Protein AF-A0A970BSS2-F1 (afdb_monomer_lite)

Secondary structure (DSSP, 8-state):
--GGGT-HHHHHHHTTT--HHHHHHHHHHHHHTGGGGHHHHHHHHHH--TTTHHHHHHHHHHHHTTS--HHHHHHHHHH--SHHHHHHHHHHHHS---------PPPP-----------------------------------------------

pLDDT: mean 77.0, std 24.41, range [36.16, 98.44]

Structure (mmCIF, N/CA/C/O backbone):
data_AF-A0A970BSS2-F1
#
_entry.id   AF-A0A970BSS2-F1
#
loop_
_atom_site.group_PDB
_atom_site.id
_atom_site.type_symbol
_atom_site.label_atom_id
_atom_site.label_alt_id
_atom_site.label_comp_id
_atom_site.label_asym_id
_atom_site.label_entity_id
_atom_site.label_seq_id
_atom_site.pdbx_PDB_ins_code
_atom_site.Cartn_x
_atom_site.Cartn_y
_atom_site.Cartn_z
_atom_site.occupancy
_atom_site.B_iso_or_equiv
_atom_site.auth_seq_id
_atom_site.auth_comp_id
_atom_site.auth_asym_id
_atom_site.auth_atom_id
_atom_site.pdbx_PDB_model_num
ATOM 1 N N . LEU A 1 1 ? -5.841 -12.601 -15.925 1.00 54.12 1 LEU A N 1
ATOM 2 C CA . LEU A 1 1 ? -7.181 -12.181 -16.414 1.00 54.12 1 LEU A CA 1
ATOM 3 C C . LEU A 1 1 ? -7.500 -10.710 -16.131 1.00 54.12 1 LEU A C 1
ATOM 5 O O . LEU A 1 1 ? -7.652 -10.000 -17.108 1.00 54.12 1 LEU A O 1
ATOM 9 N N . LEU A 1 2 ? -7.577 -10.208 -14.883 1.00 52.81 2 LEU A N 1
ATOM 10 C CA . LEU A 1 2 ? -7.764 -8.752 -14.648 1.00 52.81 2 LEU A CA 1
ATOM 11 C C . LEU A 1 2 ? -6.461 -7.932 -14.757 1.00 52.81 2 LEU A C 1
ATOM 13 O O . LEU A 1 2 ? -6.485 -6.829 -15.294 1.00 52.81 2 LEU A O 1
ATOM 17 N N . ALA A 1 3 ? -5.321 -8.482 -14.321 1.00 50.38 3 ALA A N 1
ATOM 18 C CA . ALA A 1 3 ? -4.005 -7.845 -14.481 1.00 50.38 3 ALA A CA 1
ATOM 19 C C . ALA A 1 3 ? -3.630 -7.644 -15.966 1.00 50.38 3 ALA A C 1
ATOM 21 O O . ALA A 1 3 ? -3.302 -6.535 -16.376 1.00 50.38 3 ALA A O 1
ATOM 22 N N . ASP A 1 4 ? -3.849 -8.668 -16.804 1.00 53.88 4 ASP A N 1
ATOM 23 C CA . ASP A 1 4 ? -3.567 -8.638 -18.255 1.00 53.88 4 ASP A CA 1
ATOM 24 C C . ASP A 1 4 ? -4.350 -7.570 -19.043 1.00 53.88 4 ASP A C 1
ATOM 26 O O . ASP A 1 4 ? -4.035 -7.300 -20.199 1.00 53.88 4 ASP A O 1
ATOM 30 N N . LEU A 1 5 ? -5.377 -6.960 -18.439 1.00 62.00 5 LEU A N 1
ATOM 31 C CA . LEU A 1 5 ? -6.204 -5.915 -19.050 1.00 62.00 5 LEU A CA 1
ATOM 32 C C . LEU A 1 5 ? -5.806 -4.496 -18.611 1.00 62.00 5 LEU A C 1
ATOM 34 O O . LEU A 1 5 ? -6.458 -3.529 -18.999 1.00 62.00 5 LEU A O 1
ATOM 38 N N . GLY A 1 6 ? -4.757 -4.345 -17.795 1.00 65.88 6 GLY A N 1
ATOM 39 C CA . GLY A 1 6 ? -4.335 -3.042 -17.280 1.00 65.88 6 GLY A CA 1
ATOM 40 C C . GLY A 1 6 ? -5.275 -2.454 -16.221 1.00 65.88 6 GLY A C 1
ATOM 41 O O . GLY A 1 6 ? -5.174 -1.262 -15.930 1.00 65.88 6 GLY A O 1
ATOM 42 N N . ALA A 1 7 ? -6.137 -3.275 -15.607 1.00 85.75 7 ALA A N 1
ATOM 43 C CA . ALA A 1 7 ? -7.131 -2.876 -14.601 1.00 85.75 7 ALA A CA 1
ATOM 44 C C . ALA A 1 7 ? -6.522 -2.615 -13.203 1.00 85.75 7 ALA A C 1
ATOM 46 O O . ALA A 1 7 ? -7.073 -2.976 -12.163 1.00 85.75 7 ALA A O 1
ATOM 47 N N . ARG A 1 8 ? -5.317 -2.035 -13.165 1.00 91.88 8 ARG A N 1
ATOM 48 C CA . ARG A 1 8 ? -4.531 -1.809 -11.942 1.00 91.88 8 ARG A CA 1
ATOM 49 C C . ARG A 1 8 ? -5.269 -0.925 -10.946 1.00 91.88 8 ARG A C 1
ATOM 51 O O . ARG A 1 8 ? -5.225 -1.184 -9.747 1.00 91.88 8 ARG A O 1
ATOM 58 N N . ARG A 1 9 ? -5.945 0.113 -11.444 1.00 93.94 9 ARG A N 1
ATOM 59 C CA . ARG A 1 9 ? -6.716 1.030 -10.602 1.00 93.94 9 ARG A CA 1
ATOM 60 C C . ARG A 1 9 ? -7.872 0.293 -9.941 1.00 93.94 9 ARG A C 1
ATOM 62 O O . ARG A 1 9 ? -8.042 0.401 -8.738 1.00 93.94 9 ARG A O 1
ATOM 69 N N . GLU A 1 10 ? -8.609 -0.487 -10.713 1.00 94.69 10 GLU A N 1
ATOM 70 C CA . GLU A 1 10 ? -9.768 -1.249 -10.265 1.00 94.69 10 GLU A CA 1
ATOM 71 C C . GLU A 1 10 ? -9.358 -2.311 -9.238 1.00 94.69 10 GLU A C 1
ATOM 73 O O . GLU A 1 10 ? -10.033 -2.485 -8.227 1.00 94.69 10 GLU A O 1
ATOM 78 N N . LEU A 1 11 ? -8.213 -2.972 -9.447 1.00 94.94 11 LEU A N 1
ATOM 79 C CA . LEU A 1 11 ? -7.637 -3.908 -8.478 1.00 94.94 11 LEU A CA 1
ATOM 80 C C . LEU A 1 11 ? -7.240 -3.208 -7.171 1.00 94.94 11 LEU A C 1
ATOM 82 O O . LEU A 1 11 ? -7.553 -3.706 -6.092 1.00 94.94 11 LEU A O 1
ATOM 86 N N . ALA A 1 12 ? -6.586 -2.047 -7.242 1.00 96.69 12 ALA A N 1
ATOM 87 C CA . ALA A 1 12 ? -6.221 -1.286 -6.049 1.00 96.69 12 ALA A CA 1
ATOM 88 C C . ALA A 1 12 ? -7.459 -0.756 -5.304 1.00 96.69 12 ALA A C 1
ATOM 90 O O . ALA A 1 12 ? -7.519 -0.819 -4.079 1.00 96.69 12 ALA A O 1
ATOM 91 N N . GLU A 1 13 ? -8.481 -0.296 -6.026 1.00 96.44 13 GLU A N 1
ATOM 92 C CA . GLU A 1 13 ? -9.748 0.152 -5.441 1.00 96.44 13 GLU A CA 1
ATOM 93 C C . GLU A 1 13 ? -10.546 -1.005 -4.832 1.00 96.44 13 GLU A C 1
ATOM 95 O O . GLU A 1 13 ? -11.202 -0.818 -3.807 1.00 96.44 13 GLU A O 1
ATOM 100 N N . ALA A 1 14 ? -10.441 -2.218 -5.384 1.00 97.00 14 ALA A N 1
ATOM 101 C CA . ALA A 1 14 ? -11.038 -3.410 -4.789 1.00 97.00 14 ALA A CA 1
ATOM 102 C C . ALA A 1 14 ? -10.500 -3.693 -3.379 1.00 97.00 14 ALA A C 1
ATOM 104 O O . ALA A 1 14 ? -11.252 -4.158 -2.524 1.00 97.00 14 ALA A O 1
ATOM 105 N N . LEU A 1 15 ? -9.252 -3.324 -3.064 1.00 96.62 15 LEU A N 1
ATOM 106 C CA . LEU A 1 15 ? -8.712 -3.445 -1.702 1.00 96.62 15 LEU A CA 1
ATOM 107 C C . LEU A 1 15 ? -9.484 -2.612 -0.671 1.00 96.62 15 LEU A C 1
ATOM 109 O O . LEU A 1 15 ? -9.380 -2.876 0.526 1.00 96.62 15 LEU A O 1
ATOM 113 N N . LEU A 1 16 ? -10.303 -1.651 -1.092 1.00 97.25 16 LEU A N 1
ATOM 114 C CA . LEU A 1 16 ? -11.103 -0.825 -0.190 1.00 97.25 16 LEU A CA 1
ATOM 115 C C . LEU A 1 16 ? -12.418 -1.494 0.236 1.00 97.25 16 LEU A C 1
ATOM 117 O O . LEU A 1 16 ? -13.033 -1.033 1.190 1.00 97.25 16 LEU A O 1
ATOM 121 N N . TRP A 1 17 ? -12.841 -2.582 -0.415 1.00 95.62 17 TRP A N 1
ATOM 122 C CA . TRP A 1 17 ? -14.137 -3.218 -0.123 1.00 95.62 17 TRP A CA 1
ATOM 123 C C . TRP A 1 17 ? -14.184 -4.746 -0.294 1.00 95.62 17 TRP A C 1
ATOM 125 O O . TRP A 1 17 ? -15.115 -5.374 0.201 1.00 95.62 17 TRP A O 1
ATOM 135 N N . ALA A 1 18 ? -13.207 -5.368 -0.958 1.00 94.44 18 ALA A N 1
ATOM 136 C CA . ALA A 1 18 ? -13.169 -6.814 -1.168 1.00 94.44 18 ALA A CA 1
ATOM 137 C C . ALA A 1 18 ? -13.083 -7.597 0.154 1.00 94.44 18 ALA A C 1
ATOM 139 O O . ALA A 1 18 ? -12.445 -7.165 1.120 1.00 94.44 18 ALA A O 1
ATOM 140 N N . THR A 1 19 ? -13.714 -8.765 0.182 1.00 91.69 19 THR A N 1
ATOM 141 C CA . THR A 1 19 ? -13.655 -9.698 1.311 1.00 91.69 19 THR A CA 1
ATOM 142 C C . THR A 1 19 ? -12.321 -10.438 1.347 1.00 91.69 19 THR A C 1
ATOM 144 O O . THR A 1 19 ? -11.664 -10.586 0.313 1.00 91.69 19 THR A O 1
ATOM 147 N N . ASP A 1 20 ? -11.951 -10.930 2.533 1.00 88.75 20 ASP A N 1
ATOM 148 C CA . ASP A 1 20 ? -10.665 -11.591 2.787 1.00 88.75 20 ASP A CA 1
ATOM 149 C C . ASP A 1 20 ? -10.286 -12.644 1.733 1.00 88.75 20 ASP A C 1
ATOM 151 O O . ASP A 1 20 ? -9.217 -12.480 1.153 1.00 88.75 20 ASP A O 1
ATOM 155 N N . PRO A 1 21 ? -11.173 -13.579 1.314 1.00 90.25 21 PRO A N 1
ATOM 156 C CA . PRO A 1 21 ? -10.823 -14.632 0.350 1.00 90.25 21 PRO A CA 1
ATOM 157 C C . PRO A 1 21 ? -10.342 -14.145 -1.025 1.00 90.25 21 PRO A C 1
ATOM 159 O O . PRO A 1 21 ? -9.852 -14.935 -1.832 1.00 90.25 21 PRO A O 1
ATOM 162 N N . HIS A 1 22 ? -10.552 -12.869 -1.352 1.00 92.00 22 HIS A N 1
ATOM 163 C CA . HIS A 1 22 ? -10.133 -12.276 -2.620 1.00 92.00 22 HIS A CA 1
ATOM 164 C C . HIS A 1 22 ? -8.879 -11.410 -2.489 1.00 92.00 22 HIS A C 1
ATOM 166 O O . HIS A 1 22 ? -8.260 -11.092 -3.508 1.00 92.00 22 HIS A O 1
ATOM 172 N N . LEU A 1 23 ? -8.488 -11.031 -1.270 1.00 95.12 23 LEU A N 1
ATOM 173 C CA . LEU A 1 23 ? -7.401 -10.082 -1.050 1.00 95.12 23 LEU A CA 1
ATOM 174 C C . LEU A 1 23 ? -6.064 -10.636 -1.533 1.00 95.12 23 LEU A C 1
ATOM 176 O O . LEU A 1 23 ? -5.352 -9.926 -2.241 1.00 95.12 23 LEU A O 1
ATOM 180 N N . GLU A 1 24 ? -5.743 -11.896 -1.226 1.00 94.38 24 GLU A N 1
ATOM 181 C CA . GLU A 1 24 ? -4.479 -12.502 -1.657 1.00 94.38 24 GLU A CA 1
ATOM 182 C C . GLU A 1 24 ? -4.326 -12.472 -3.187 1.00 94.38 24 GLU A C 1
ATOM 184 O O . GLU A 1 24 ? -3.299 -12.032 -3.705 1.00 94.38 24 GLU A O 1
ATOM 189 N N . GLY A 1 25 ? -5.377 -12.847 -3.924 1.00 94.06 25 GLY A N 1
ATOM 190 C CA . GLY A 1 25 ? -5.367 -12.841 -5.388 1.00 94.06 25 GLY A CA 1
ATOM 191 C C . GLY A 1 25 ? -5.253 -11.437 -5.991 1.00 94.06 25 GLY A C 1
ATOM 192 O O . GLY A 1 25 ? -4.519 -11.238 -6.962 1.00 94.06 25 GLY A O 1
ATOM 193 N N . ILE A 1 26 ? -5.939 -10.450 -5.405 1.00 95.62 26 ILE A N 1
ATOM 194 C CA . ILE A 1 26 ? -5.864 -9.046 -5.841 1.00 95.62 26 ILE A CA 1
ATOM 195 C C . ILE A 1 26 ? -4.454 -8.492 -5.612 1.00 95.62 26 ILE A C 1
ATOM 197 O O . ILE A 1 26 ? -3.875 -7.877 -6.510 1.00 95.62 26 ILE A O 1
ATOM 201 N N . VAL A 1 27 ? -3.876 -8.730 -4.432 1.00 96.62 27 VAL A N 1
ATOM 202 C CA . VAL A 1 27 ? -2.529 -8.250 -4.108 1.00 96.62 27 VAL A CA 1
ATOM 203 C C . VAL A 1 27 ? -1.483 -8.951 -4.967 1.00 96.62 27 VAL A C 1
ATOM 205 O O . VAL A 1 27 ? -0.607 -8.279 -5.502 1.00 96.62 27 VAL A O 1
ATOM 208 N N . ALA A 1 28 ? -1.594 -10.263 -5.185 1.00 95.06 28 ALA A N 1
ATOM 209 C CA . ALA A 1 28 ? -0.693 -10.993 -6.074 1.00 95.06 28 ALA A CA 1
ATOM 210 C C . ALA A 1 28 ? -0.709 -10.425 -7.504 1.00 95.06 28 ALA A C 1
ATOM 212 O O . ALA A 1 28 ? 0.350 -10.253 -8.111 1.00 95.06 28 ALA A O 1
ATOM 213 N N . ALA A 1 29 ? -1.891 -10.070 -8.019 1.00 94.62 29 ALA A N 1
ATOM 214 C CA . ALA A 1 29 ? -2.032 -9.416 -9.315 1.00 94.62 29 ALA A CA 1
ATOM 215 C C . ALA A 1 29 ? -1.329 -8.047 -9.353 1.00 94.62 29 ALA A C 1
ATOM 217 O O . ALA A 1 29 ? -0.570 -7.783 -10.281 1.00 94.62 29 ALA A O 1
ATOM 218 N N . LEU A 1 30 ? -1.519 -7.202 -8.334 1.00 95.38 30 LEU A N 1
ATOM 219 C CA . LEU A 1 30 ? -0.853 -5.894 -8.234 1.00 95.38 30 LEU A CA 1
ATOM 220 C C . LEU A 1 30 ? 0.670 -6.017 -8.092 1.00 95.38 30 LEU A C 1
ATOM 222 O O . LEU A 1 30 ? 1.412 -5.246 -8.693 1.00 95.38 30 LEU A O 1
ATOM 226 N N . VAL A 1 31 ? 1.145 -6.996 -7.325 1.00 95.81 31 VAL A N 1
ATOM 227 C CA . VAL A 1 31 ? 2.577 -7.257 -7.137 1.00 95.81 31 VAL A CA 1
ATOM 228 C C . VAL A 1 31 ? 3.233 -7.718 -8.440 1.00 95.81 31 VAL A C 1
ATOM 230 O O . VAL A 1 31 ? 4.358 -7.313 -8.725 1.00 95.81 31 VAL A O 1
ATOM 233 N N . ASN A 1 32 ? 2.537 -8.513 -9.257 1.00 94.44 32 ASN A N 1
ATOM 234 C CA . ASN A 1 32 ? 3.044 -8.965 -10.554 1.00 94.44 32 ASN A CA 1
ATOM 235 C C . ASN A 1 32 ? 3.245 -7.814 -11.561 1.00 94.44 32 ASN A C 1
ATOM 237 O O . ASN A 1 32 ? 4.126 -7.888 -12.411 1.00 94.44 32 ASN A O 1
ATOM 241 N N . GLU A 1 33 ? 2.475 -6.730 -11.439 1.00 92.06 33 GLU A N 1
ATOM 242 C CA . GLU A 1 33 ? 2.651 -5.506 -12.239 1.00 92.06 33 GLU A CA 1
ATOM 243 C C . GLU A 1 33 ? 3.889 -4.689 -11.818 1.00 92.06 33 GLU A C 1
ATOM 245 O O . GLU A 1 33 ? 4.363 -3.819 -12.557 1.00 92.06 33 GLU A O 1
ATOM 250 N N . GLY A 1 34 ? 4.420 -4.947 -10.618 1.00 92.75 34 GLY A N 1
ATOM 251 C CA . GLY A 1 34 ? 5.615 -4.305 -10.086 1.00 92.75 34 GLY A CA 1
ATOM 252 C C . GLY A 1 34 ? 5.459 -2.793 -9.930 1.00 92.75 34 GLY A C 1
ATOM 253 O O . GLY A 1 34 ? 4.455 -2.283 -9.429 1.00 92.75 34 GLY A O 1
ATOM 254 N N . VAL A 1 35 ? 6.475 -2.043 -10.363 1.00 94.38 35 VAL A N 1
ATOM 255 C CA . VAL A 1 35 ? 6.593 -0.600 -10.084 1.00 94.38 35 VAL A CA 1
ATOM 256 C C . VAL A 1 35 ? 5.404 0.204 -10.613 1.00 94.38 35 VAL A C 1
ATOM 258 O O . VAL A 1 35 ? 5.045 1.233 -10.051 1.00 94.38 35 VAL A O 1
ATOM 261 N N . VAL A 1 36 ? 4.742 -0.276 -11.667 1.00 92.38 36 VAL A N 1
ATOM 262 C CA . VAL A 1 36 ? 3.624 0.430 -12.302 1.00 92.38 36 VAL A CA 1
ATOM 263 C C . VAL A 1 36 ? 2.337 0.368 -11.460 1.00 92.38 36 VAL A C 1
ATOM 265 O O . VAL A 1 36 ? 1.401 1.131 -11.713 1.00 92.38 36 VAL A O 1
ATOM 268 N N . ALA A 1 37 ? 2.272 -0.514 -10.456 1.00 94.88 37 ALA A N 1
ATOM 269 C CA . ALA A 1 37 ? 1.181 -0.568 -9.483 1.00 94.88 37 ALA A CA 1
ATOM 270 C C . ALA A 1 37 ? 1.367 0.403 -8.303 1.00 94.88 37 ALA A C 1
ATOM 272 O O . ALA A 1 37 ? 0.410 0.647 -7.568 1.00 94.88 37 ALA A O 1
ATOM 273 N N . SER A 1 38 ? 2.554 0.998 -8.120 1.00 96.25 38 SER A N 1
ATOM 274 C CA . SER A 1 38 ? 2.838 1.823 -6.938 1.00 96.25 38 SER A CA 1
ATOM 275 C C . SER A 1 38 ? 1.912 3.037 -6.838 1.00 96.25 38 SER A C 1
ATOM 277 O O . SER A 1 38 ? 1.374 3.308 -5.771 1.00 96.25 38 SER A O 1
ATOM 279 N N . ALA A 1 39 ? 1.673 3.736 -7.952 1.00 95.69 39 ALA A N 1
ATOM 280 C CA . ALA A 1 39 ? 0.841 4.937 -7.969 1.00 95.69 39 ALA A CA 1
ATOM 281 C C . ALA A 1 39 ? -0.611 4.638 -7.565 1.00 95.69 39 ALA A C 1
ATOM 283 O O . ALA A 1 39 ? -1.172 5.333 -6.726 1.00 95.69 39 ALA A O 1
ATOM 284 N N . VAL A 1 40 ? -1.202 3.564 -8.100 1.00 96.62 40 VAL A N 1
ATOM 285 C CA . VAL A 1 40 ? -2.593 3.201 -7.778 1.00 96.62 40 VAL A CA 1
ATOM 286 C C . VAL A 1 40 ? -2.743 2.662 -6.354 1.00 96.62 40 VAL A C 1
ATOM 288 O O . VAL A 1 40 ? -3.781 2.877 -5.734 1.00 96.62 40 VAL A O 1
ATOM 291 N N . LEU A 1 41 ? -1.716 2.002 -5.807 1.00 97.44 41 LEU A N 1
ATOM 292 C CA . LEU A 1 41 ? -1.704 1.569 -4.408 1.00 97.44 41 LEU A CA 1
ATOM 293 C C . LEU A 1 41 ? -1.561 2.748 -3.443 1.00 97.44 41 LEU A C 1
ATOM 295 O O . LEU A 1 41 ? -2.225 2.761 -2.411 1.00 97.44 41 LEU A O 1
ATOM 299 N N . ILE A 1 42 ? -0.746 3.749 -3.787 1.00 97.94 42 ILE A N 1
ATOM 300 C CA . ILE A 1 42 ? -0.655 4.998 -3.020 1.00 97.94 42 ILE A CA 1
ATOM 301 C C . ILE A 1 42 ? -2.001 5.736 -3.070 1.00 97.94 42 ILE A C 1
ATOM 303 O O . ILE A 1 42 ? -2.502 6.149 -2.030 1.00 97.94 42 ILE A O 1
ATOM 307 N N . ASP A 1 43 ? -2.654 5.824 -4.230 1.00 98.06 43 ASP A N 1
ATOM 308 C CA . ASP A 1 43 ? -3.996 6.416 -4.322 1.00 98.06 43 ASP A CA 1
ATOM 309 C C . ASP A 1 43 ? -5.023 5.662 -3.457 1.00 98.06 43 ASP A C 1
ATOM 311 O O . ASP A 1 43 ? -5.854 6.282 -2.789 1.00 98.06 43 ASP A O 1
ATOM 315 N N . ALA A 1 44 ? -4.978 4.325 -3.445 1.00 98.19 44 ALA A N 1
ATOM 316 C CA . ALA A 1 44 ? -5.841 3.511 -2.590 1.00 98.19 44 ALA A CA 1
ATOM 317 C C . ALA A 1 44 ? -5.551 3.745 -1.099 1.00 98.19 44 ALA A C 1
ATOM 319 O O . ALA A 1 44 ? -6.485 3.852 -0.306 1.00 98.19 44 ALA A O 1
ATOM 320 N N . LEU A 1 45 ? -4.279 3.896 -0.719 1.00 98.25 45 LEU A N 1
ATOM 321 C CA . LEU A 1 45 ? -3.857 4.186 0.653 1.00 98.25 45 LEU A CA 1
ATOM 322 C C . LEU A 1 45 ? -4.476 5.491 1.164 1.00 98.25 45 LEU A C 1
ATOM 324 O O . LEU A 1 45 ? -5.000 5.535 2.275 1.00 98.25 45 LEU A O 1
ATOM 328 N N . LEU A 1 46 ? -4.471 6.535 0.335 1.00 97.50 46 LEU A N 1
ATOM 329 C CA . LEU A 1 46 ? -5.036 7.840 0.687 1.00 97.50 46 LEU A CA 1
ATOM 330 C C . LEU A 1 46 ? -6.570 7.822 0.792 1.00 97.50 46 LEU A C 1
ATOM 332 O O . LEU A 1 46 ? -7.154 8.618 1.526 1.00 97.50 46 LEU A O 1
ATOM 336 N N . LYS A 1 47 ? -7.234 6.897 0.092 1.00 97.62 47 LYS A N 1
ATOM 337 C CA . LYS A 1 47 ? -8.693 6.702 0.141 1.00 97.62 47 LYS A CA 1
ATOM 338 C C . LYS A 1 47 ? -9.141 5.724 1.234 1.00 97.62 47 LYS A C 1
ATOM 340 O O . LYS A 1 47 ? -10.343 5.595 1.463 1.00 97.62 47 LYS A O 1
ATOM 345 N N . ALA A 1 48 ? -8.218 5.009 1.876 1.00 97.31 48 ALA A N 1
ATOM 346 C CA . ALA A 1 48 ? -8.559 3.938 2.800 1.00 97.31 48 ALA A CA 1
ATOM 347 C C . ALA A 1 48 ? -9.257 4.459 4.065 1.00 97.31 48 ALA A C 1
ATOM 349 O O . ALA A 1 48 ? -8.797 5.400 4.720 1.00 97.31 48 ALA A O 1
ATOM 350 N N . SER A 1 49 ? -10.358 3.800 4.436 1.00 96.62 49 SER A N 1
ATOM 351 C CA . SER A 1 49 ? -10.949 3.964 5.765 1.00 96.62 49 SER A CA 1
ATOM 352 C C . SER A 1 49 ? -10.015 3.372 6.834 1.00 96.62 49 SER A C 1
ATOM 354 O O . SER A 1 49 ? -9.168 2.534 6.500 1.00 96.62 49 SER A O 1
ATOM 356 N N . PRO A 1 50 ? -10.152 3.757 8.116 1.00 95.31 50 PRO A N 1
ATOM 357 C CA . PRO A 1 50 ? -9.318 3.221 9.195 1.00 95.31 50 PRO A CA 1
ATOM 358 C C . PRO A 1 50 ? -9.300 1.685 9.259 1.00 95.31 50 PRO A C 1
ATOM 360 O O . PRO A 1 50 ? -8.264 1.088 9.534 1.00 95.31 50 PRO A O 1
ATOM 363 N N . GLU A 1 51 ? -10.419 1.037 8.934 1.00 95.06 51 GLU A N 1
ATOM 364 C CA . GLU A 1 51 ? -10.572 -0.422 8.942 1.00 95.06 51 GLU A CA 1
ATOM 365 C C . GLU A 1 51 ? -9.839 -1.090 7.770 1.00 95.06 51 GLU A C 1
ATOM 367 O O . GLU A 1 51 ? -9.366 -2.221 7.884 1.00 95.06 51 GLU A O 1
ATOM 372 N N . ARG A 1 52 ? -9.738 -0.399 6.627 1.00 96.31 52 ARG A N 1
ATOM 373 C CA . ARG A 1 52 ? -9.109 -0.919 5.400 1.00 96.31 52 ARG A CA 1
ATOM 374 C C . ARG A 1 52 ? -7.646 -0.522 5.266 1.00 96.31 52 ARG A C 1
ATOM 376 O O . ARG A 1 52 ? -6.909 -1.172 4.527 1.00 96.31 52 ARG A O 1
ATOM 383 N N . LEU A 1 53 ? -7.201 0.490 6.006 1.00 96.88 53 LEU A N 1
ATOM 384 C CA . LEU A 1 53 ? -5.821 0.961 6.001 1.00 96.88 53 LEU A CA 1
ATOM 385 C C . LEU A 1 53 ? -4.796 -0.175 6.226 1.00 96.88 53 LEU A C 1
ATOM 387 O O . LEU A 1 53 ? -3.871 -0.280 5.419 1.00 96.88 53 LEU A O 1
ATOM 391 N N . PRO A 1 54 ? -4.973 -1.109 7.188 1.00 96.12 54 PRO A N 1
ATOM 392 C CA . PRO A 1 54 ? -4.039 -2.225 7.370 1.00 96.12 54 PRO A CA 1
ATOM 393 C C . PRO A 1 54 ? -3.959 -3.181 6.170 1.00 96.12 54 PRO A C 1
ATOM 395 O O . PRO A 1 54 ? -2.912 -3.776 5.916 1.00 96.12 54 PRO A O 1
ATOM 398 N N . VAL A 1 55 ? -5.055 -3.357 5.424 1.00 97.06 55 VAL A N 1
ATOM 399 C CA . VAL A 1 55 ? -5.078 -4.188 4.207 1.00 97.06 55 VAL A CA 1
ATOM 400 C C . VAL A 1 55 ? -4.220 -3.547 3.121 1.00 97.06 55 VAL A C 1
ATOM 402 O O . VAL A 1 55 ? -3.357 -4.212 2.546 1.00 97.06 55 VAL A O 1
ATOM 405 N N . VAL A 1 56 ? -4.402 -2.245 2.883 1.00 97.94 56 VAL A N 1
ATOM 406 C CA . VAL A 1 56 ? -3.639 -1.519 1.859 1.00 97.94 56 VAL A CA 1
ATOM 407 C C . VAL A 1 56 ? -2.162 -1.406 2.243 1.00 97.94 56 VAL A C 1
ATOM 409 O O . VAL A 1 56 ? -1.300 -1.639 1.400 1.00 97.94 56 VAL A O 1
ATOM 412 N N . LEU A 1 57 ? -1.847 -1.148 3.516 1.00 98.19 57 LEU A N 1
ATOM 413 C CA . LEU A 1 57 ? -0.467 -1.128 4.012 1.00 98.19 57 LEU A CA 1
ATOM 414 C C . LEU A 1 57 ? 0.239 -2.475 3.801 1.00 98.19 57 LEU A C 1
ATOM 416 O O . LEU A 1 57 ? 1.358 -2.504 3.292 1.00 98.19 57 LEU A O 1
ATOM 420 N N . ARG A 1 58 ? -0.422 -3.603 4.088 1.00 97.81 58 ARG A N 1
ATOM 421 C CA . ARG A 1 58 ? 0.131 -4.936 3.785 1.00 97.81 58 ARG A CA 1
ATOM 422 C C . ARG A 1 58 ? 0.351 -5.158 2.291 1.00 97.81 58 ARG A C 1
ATOM 424 O O . ARG A 1 58 ? 1.355 -5.757 1.914 1.00 97.81 58 ARG A O 1
ATOM 431 N N . ALA A 1 59 ? -0.545 -4.665 1.437 1.00 97.88 59 ALA A N 1
ATOM 432 C CA . ALA A 1 59 ? -0.352 -4.725 -0.012 1.00 97.88 59 ALA A CA 1
ATOM 433 C C . ALA A 1 59 ? 0.871 -3.903 -0.463 1.00 97.88 59 ALA A C 1
ATOM 435 O O . ALA A 1 59 ? 1.644 -4.360 -1.305 1.00 97.88 59 ALA A O 1
ATOM 436 N N . VAL A 1 60 ? 1.100 -2.731 0.142 1.00 98.38 60 VAL A N 1
ATOM 437 C CA . VAL A 1 60 ? 2.315 -1.931 -0.084 1.00 98.38 60 VAL A CA 1
ATOM 438 C C . VAL A 1 60 ? 3.565 -2.688 0.374 1.00 98.38 60 VAL A C 1
ATOM 440 O O . VAL A 1 60 ? 4.530 -2.759 -0.384 1.00 98.38 60 VAL A O 1
ATOM 443 N N . GLY A 1 61 ? 3.545 -3.311 1.557 1.00 98.19 61 GLY A N 1
ATOM 444 C CA . GLY A 1 61 ? 4.640 -4.164 2.042 1.00 98.19 61 GLY A CA 1
ATOM 445 C C . GLY A 1 61 ? 4.965 -5.320 1.090 1.00 98.19 61 GLY A C 1
ATOM 446 O O . GLY A 1 61 ? 6.132 -5.557 0.770 1.00 98.19 61 GLY A O 1
ATOM 447 N N . ALA A 1 62 ? 3.934 -5.970 0.545 1.00 98.12 62 ALA A N 1
ATOM 448 C CA . ALA A 1 62 ? 4.081 -7.029 -0.452 1.00 98.12 62 ALA A CA 1
ATOM 449 C C . ALA A 1 62 ? 4.704 -6.533 -1.760 1.00 98.12 62 ALA A C 1
ATOM 451 O O . ALA A 1 62 ? 5.549 -7.223 -2.338 1.00 98.12 62 ALA A O 1
ATOM 452 N N . LEU A 1 63 ? 4.347 -5.325 -2.205 1.00 97.88 63 LEU A N 1
ATOM 453 C CA . LEU A 1 63 ? 4.979 -4.711 -3.368 1.00 97.88 63 LEU A CA 1
ATOM 454 C C . LEU A 1 63 ? 6.447 -4.351 -3.083 1.00 97.88 63 LEU A C 1
ATOM 456 O O . LEU A 1 63 ? 7.311 -4.690 -3.893 1.00 97.88 63 LEU A O 1
ATOM 460 N N . LYS A 1 64 ? 6.756 -3.774 -1.911 1.00 97.88 64 LYS A N 1
ATOM 461 C CA . LYS A 1 64 ? 8.137 -3.476 -1.471 1.00 97.88 64 LYS A CA 1
ATOM 462 C C . LYS A 1 64 ? 9.019 -4.727 -1.441 1.00 97.88 64 LYS A C 1
ATOM 464 O O . LYS A 1 64 ? 10.191 -4.661 -1.796 1.00 97.88 64 LYS A O 1
ATOM 469 N N . ALA A 1 65 ? 8.462 -5.881 -1.068 1.00 97.25 65 ALA A N 1
ATOM 470 C CA . ALA A 1 65 ? 9.193 -7.150 -1.026 1.00 97.25 65 ALA A CA 1
ATOM 471 C C . ALA A 1 65 ? 9.647 -7.659 -2.405 1.00 97.25 65 ALA A C 1
ATOM 473 O O . ALA A 1 65 ? 10.547 -8.497 -2.489 1.00 97.25 65 ALA A O 1
ATOM 474 N N . ARG A 1 66 ? 9.020 -7.194 -3.492 1.00 96.38 66 ARG A N 1
ATO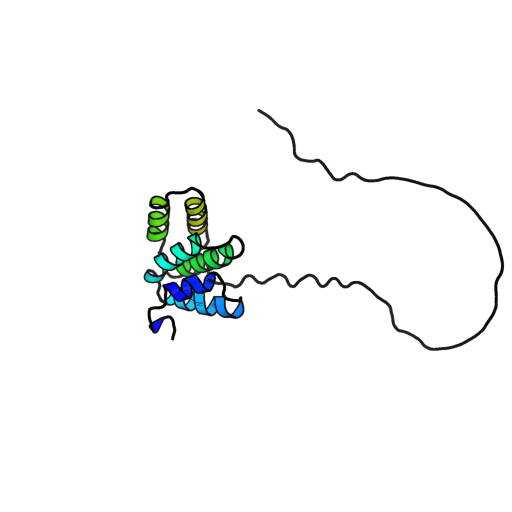M 475 C CA . ARG A 1 66 ? 9.318 -7.630 -4.866 1.00 96.38 66 ARG A CA 1
ATOM 476 C C . ARG A 1 66 ? 9.884 -6.525 -5.743 1.00 96.38 66 ARG A C 1
ATOM 478 O O . ARG A 1 66 ? 10.477 -6.821 -6.777 1.00 96.38 66 ARG A O 1
ATOM 485 N N . THR A 1 67 ? 9.668 -5.265 -5.390 1.00 94.81 67 THR A N 1
ATOM 486 C CA . THR A 1 67 ? 10.006 -4.118 -6.228 1.00 94.81 67 THR A CA 1
ATOM 487 C C . THR A 1 67 ? 10.458 -2.948 -5.368 1.00 94.81 67 THR A C 1
ATOM 489 O O . THR A 1 67 ? 9.803 -2.596 -4.390 1.00 94.81 67 THR A O 1
ATOM 492 N N . ASP A 1 68 ? 11.545 -2.297 -5.780 1.00 96.06 68 ASP A N 1
ATOM 493 C CA . ASP A 1 68 ? 11.964 -1.039 -5.172 1.00 96.06 68 ASP A CA 1
ATOM 494 C C . ASP A 1 68 ? 11.017 0.095 -5.592 1.00 96.06 68 ASP A C 1
ATOM 496 O O . ASP A 1 68 ? 11.058 0.591 -6.721 1.00 96.06 68 ASP A O 1
ATOM 500 N N . ILE A 1 69 ? 10.130 0.464 -4.669 1.00 97.19 69 ILE A N 1
ATOM 501 C CA . ILE A 1 69 ? 9.182 1.573 -4.808 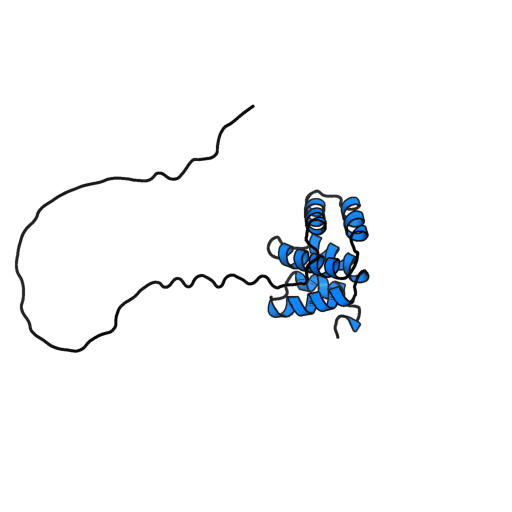1.00 97.19 69 ILE A CA 1
ATOM 502 C C . ILE A 1 69 ? 9.481 2.721 -3.833 1.00 97.19 69 ILE A C 1
ATOM 504 O O . ILE A 1 69 ? 8.649 3.613 -3.659 1.00 97.19 69 ILE A O 1
ATOM 508 N N . ALA A 1 70 ? 10.645 2.709 -3.166 1.00 96.56 70 ALA A N 1
ATOM 509 C CA . ALA A 1 70 ? 10.966 3.669 -2.109 1.00 96.56 70 ALA A CA 1
ATOM 510 C C . ALA A 1 70 ? 10.932 5.115 -2.622 1.00 96.56 70 ALA A C 1
ATOM 512 O O . ALA A 1 70 ? 10.396 6.005 -1.960 1.00 96.56 70 ALA A O 1
ATOM 513 N N . ARG A 1 71 ? 11.431 5.336 -3.846 1.00 97.44 71 ARG A N 1
ATOM 514 C CA . ARG A 1 71 ? 11.410 6.653 -4.489 1.00 97.44 71 ARG A CA 1
ATOM 515 C C . ARG A 1 71 ? 9.984 7.164 -4.705 1.00 97.44 71 ARG A C 1
ATOM 517 O O . ARG A 1 71 ? 9.716 8.326 -4.441 1.00 97.44 71 ARG A O 1
ATOM 524 N N . GLN A 1 72 ? 9.070 6.311 -5.158 1.00 97.75 72 GLN A N 1
ATOM 525 C CA . GLN A 1 72 ? 7.682 6.676 -5.445 1.00 97.75 72 GLN A CA 1
ATOM 526 C C . GLN A 1 72 ? 6.923 7.036 -4.163 1.00 97.75 72 GLN A C 1
ATOM 528 O O . GLN A 1 72 ? 6.096 7.946 -4.179 1.00 97.75 72 GLN A O 1
ATOM 533 N N . ILE A 1 73 ? 7.222 6.356 -3.052 1.00 97.69 73 ILE A N 1
ATOM 534 C CA . ILE A 1 73 ? 6.640 6.682 -1.745 1.00 97.69 73 ILE A CA 1
ATOM 535 C C . ILE A 1 73 ? 7.195 8.024 -1.229 1.00 97.69 73 ILE A C 1
ATOM 537 O O . ILE A 1 73 ? 6.416 8.869 -0.794 1.00 97.69 73 ILE A O 1
ATOM 541 N N . ASP A 1 74 ? 8.505 8.276 -1.344 1.00 98.19 74 ASP A N 1
ATOM 542 C CA . ASP A 1 74 ? 9.115 9.567 -0.966 1.00 98.19 74 ASP A CA 1
ATOM 543 C C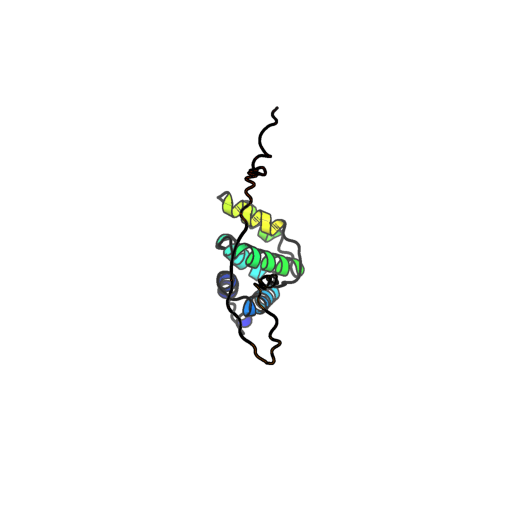 . ASP A 1 74 ? 8.596 10.734 -1.830 1.00 98.19 74 ASP A C 1
ATOM 545 O O . ASP A 1 74 ? 8.277 11.810 -1.319 1.00 98.19 74 ASP A O 1
ATOM 549 N N . GLU A 1 75 ? 8.434 10.523 -3.138 1.00 98.25 75 GLU A N 1
ATOM 550 C CA . GLU A 1 75 ? 7.822 11.497 -4.047 1.00 98.25 75 GLU A CA 1
ATOM 551 C C . GLU A 1 75 ? 6.380 11.824 -3.631 1.00 98.25 75 GLU A C 1
ATOM 553 O O . GLU A 1 75 ? 6.012 13.002 -3.564 1.00 98.25 75 GLU A O 1
ATOM 558 N N . ALA A 1 76 ? 5.582 10.809 -3.284 1.00 97.62 76 ALA A N 1
ATOM 559 C CA . ALA A 1 76 ? 4.230 11.004 -2.771 1.00 97.62 76 ALA A CA 1
ATOM 560 C C . ALA A 1 76 ? 4.229 11.775 -1.440 1.00 97.62 76 ALA A C 1
ATOM 562 O O . ALA A 1 76 ? 3.444 12.710 -1.277 1.00 97.62 76 ALA A O 1
ATOM 563 N N . TYR A 1 77 ? 5.148 11.455 -0.522 1.00 98.19 77 TYR A N 1
ATOM 564 C CA . TYR A 1 77 ? 5.285 12.150 0.761 1.00 98.19 77 TYR A CA 1
ATOM 565 C C . TYR A 1 77 ? 5.575 13.645 0.570 1.00 98.19 77 TYR A C 1
ATOM 567 O O . TYR A 1 77 ? 4.940 14.506 1.185 1.00 98.19 77 TYR A O 1
ATOM 575 N N . ARG A 1 78 ? 6.494 13.980 -0.346 1.00 97.81 78 ARG A N 1
ATOM 576 C CA . ARG A 1 78 ? 6.822 15.375 -0.687 1.00 97.81 78 ARG A CA 1
ATOM 577 C C . ARG A 1 78 ? 5.667 16.100 -1.377 1.00 97.81 78 ARG A C 1
ATOM 579 O O . ARG A 1 78 ? 5.529 17.314 -1.212 1.00 97.81 78 ARG A O 1
ATOM 586 N N . ALA A 1 79 ? 4.849 15.381 -2.144 1.00 97.25 79 ALA A N 1
ATOM 587 C CA . ALA A 1 79 ? 3.684 15.931 -2.832 1.00 97.25 79 ALA A CA 1
ATOM 588 C C . ALA A 1 79 ? 2.474 16.150 -1.903 1.00 97.25 79 ALA A C 1
ATOM 590 O O . ALA A 1 79 ? 1.638 17.013 -2.194 1.00 97.25 79 ALA A O 1
ATOM 591 N N . ALA A 1 80 ? 2.386 15.416 -0.790 1.00 96.81 80 ALA A N 1
ATOM 592 C CA . ALA A 1 80 ? 1.264 15.464 0.140 1.00 96.81 80 ALA A CA 1
ATOM 593 C C . ALA A 1 80 ? 1.073 16.857 0.769 1.00 96.81 80 ALA A C 1
ATOM 595 O O . ALA A 1 80 ? 2.008 17.491 1.283 1.00 96.81 80 ALA A O 1
ATOM 596 N N . ARG A 1 81 ? -0.176 17.340 0.711 1.00 94.00 81 ARG A N 1
ATOM 597 C CA . ARG A 1 81 ? -0.555 18.719 1.069 1.00 94.00 81 ARG A CA 1
ATOM 598 C C . ARG A 1 81 ? -1.161 18.853 2.457 1.00 94.00 81 ARG A C 1
ATOM 600 O O . ARG A 1 81 ? -1.014 19.910 3.063 1.00 94.00 81 ARG A O 1
ATOM 607 N N . ASN A 1 82 ? -1.835 17.817 2.940 1.00 96.88 82 ASN A N 1
ATOM 608 C CA . ASN A 1 82 ? -2.430 17.788 4.270 1.00 96.88 82 ASN A CA 1
ATOM 609 C C . ASN A 1 82 ? -1.631 16.849 5.192 1.00 96.88 82 ASN A C 1
ATOM 611 O O . ASN A 1 82 ? -0.716 16.147 4.753 1.00 96.88 82 ASN A O 1
ATOM 615 N N . ARG A 1 83 ? -1.942 16.910 6.488 1.00 96.88 83 ARG A N 1
ATOM 616 C CA . ARG A 1 83 ? -1.249 16.135 7.518 1.00 96.88 83 ARG A CA 1
ATOM 617 C C . ARG A 1 83 ? -1.635 14.656 7.463 1.00 96.88 83 ARG A C 1
ATOM 619 O O . ARG A 1 83 ? -0.751 13.813 7.504 1.00 96.88 83 ARG A O 1
ATOM 626 N N . ASP A 1 84 ? -2.918 14.366 7.300 1.00 96.25 84 ASP A N 1
ATOM 627 C CA . ASP A 1 84 ? -3.451 13.002 7.334 1.00 96.25 84 ASP A CA 1
ATOM 628 C C . ASP A 1 84 ? -2.871 12.125 6.208 1.00 96.25 84 ASP A C 1
ATOM 630 O O . ASP A 1 84 ? -2.482 10.981 6.435 1.00 96.25 84 ASP A O 1
ATOM 634 N N . ASP A 1 85 ? -2.731 12.672 4.997 1.00 97.12 85 ASP A N 1
ATOM 635 C CA . ASP A 1 85 ? -2.107 11.977 3.867 1.00 97.12 85 ASP A CA 1
ATOM 636 C C . ASP A 1 85 ? -0.616 11.738 4.119 1.00 97.12 85 ASP A C 1
ATOM 638 O O . ASP A 1 85 ? -0.099 10.674 3.780 1.00 97.12 85 ASP A O 1
ATOM 642 N N . ARG A 1 86 ? 0.083 12.697 4.745 1.00 98.25 86 ARG A N 1
ATOM 643 C CA . ARG A 1 86 ? 1.491 12.517 5.131 1.00 98.25 86 ARG A CA 1
ATOM 644 C C . ARG A 1 86 ? 1.654 11.389 6.135 1.00 98.25 86 ARG A C 1
ATOM 646 O O . ARG A 1 86 ? 2.527 10.560 5.926 1.00 98.25 86 ARG A O 1
ATOM 653 N N . GLU A 1 87 ? 0.808 11.336 7.161 1.00 98.06 87 GLU A N 1
ATOM 654 C CA . GLU A 1 87 ? 0.843 10.282 8.182 1.00 98.06 87 GLU A CA 1
ATOM 655 C C . GLU A 1 87 ? 0.587 8.900 7.560 1.00 98.06 87 GLU A C 1
ATOM 657 O O . GLU A 1 87 ? 1.300 7.941 7.850 1.00 98.06 87 GLU A O 1
ATOM 662 N N . ARG A 1 88 ? -0.371 8.788 6.631 1.00 98.19 88 ARG A N 1
ATOM 663 C CA . ARG A 1 88 ? -0.611 7.532 5.898 1.00 98.19 88 ARG A CA 1
ATOM 664 C C . ARG A 1 88 ? 0.582 7.119 5.036 1.00 98.19 88 ARG A C 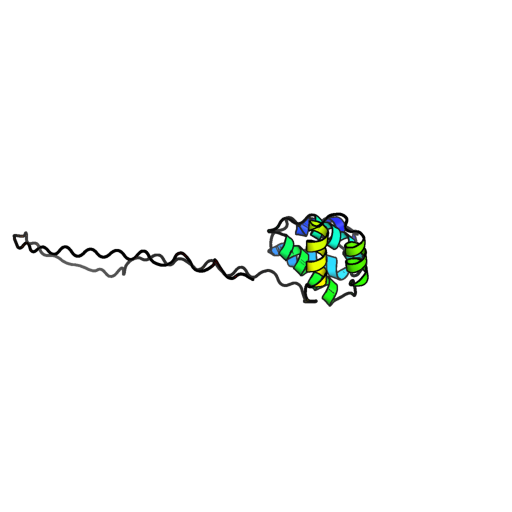1
ATOM 666 O O . ARG A 1 88 ? 0.929 5.941 4.996 1.00 98.19 88 ARG A O 1
ATOM 673 N N . ILE A 1 89 ? 1.210 8.066 4.339 1.00 98.25 89 ILE A N 1
ATOM 674 C CA . ILE A 1 89 ? 2.383 7.780 3.502 1.00 98.25 89 ILE A CA 1
ATOM 675 C C . ILE A 1 89 ? 3.599 7.423 4.367 1.00 98.25 89 ILE A C 1
ATOM 677 O O . ILE A 1 89 ? 4.335 6.507 4.012 1.00 98.25 89 ILE A O 1
ATOM 681 N N . GLU A 1 90 ? 3.785 8.079 5.511 1.00 98.38 90 GLU A N 1
ATOM 682 C CA . GLU A 1 90 ? 4.832 7.752 6.485 1.00 98.38 90 GLU A CA 1
ATOM 683 C C . GLU A 1 90 ? 4.683 6.307 6.981 1.00 98.38 90 GLU A C 1
ATOM 685 O O . GLU A 1 90 ? 5.637 5.535 6.901 1.00 98.38 90 GLU A O 1
ATOM 690 N N . GLN A 1 91 ? 3.464 5.872 7.316 1.00 98.44 91 GLN A N 1
ATOM 691 C CA . GLN A 1 91 ? 3.199 4.463 7.640 1.00 98.44 91 GLN A CA 1
ATOM 692 C C . GLN A 1 91 ? 3.597 3.519 6.494 1.00 98.44 91 GLN A C 1
ATOM 694 O O . GLN A 1 91 ? 4.189 2.471 6.730 1.00 98.44 91 GLN A O 1
ATOM 699 N N . ALA A 1 92 ? 3.332 3.877 5.236 1.00 97.88 92 ALA A N 1
ATOM 700 C CA . ALA A 1 92 ? 3.764 3.073 4.089 1.00 97.88 92 ALA A CA 1
ATOM 701 C C . ALA A 1 92 ? 5.300 3.021 3.920 1.00 97.88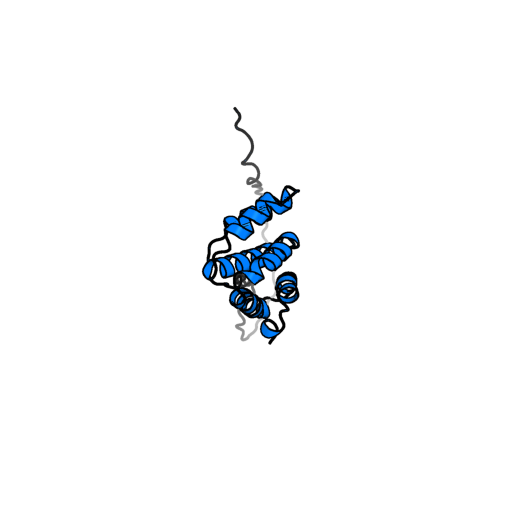 92 ALA A C 1
ATOM 703 O O . ALA A 1 92 ? 5.848 2.008 3.460 1.00 97.88 92 ALA A O 1
ATOM 704 N N . MET A 1 93 ? 6.014 4.086 4.300 1.00 98.06 93 MET A N 1
ATOM 705 C CA . MET A 1 93 ? 7.480 4.093 4.350 1.00 98.06 93 MET A CA 1
ATOM 706 C C . MET A 1 93 ? 7.998 3.124 5.418 1.00 98.06 93 MET A C 1
ATOM 708 O O . MET A 1 93 ? 8.927 2.366 5.131 1.00 98.06 93 MET A O 1
ATOM 712 N N . GLU A 1 94 ? 7.357 3.101 6.586 1.00 97.75 94 GLU A N 1
ATOM 713 C CA . GLU A 1 94 ? 7.730 2.277 7.744 1.00 97.75 94 GLU A CA 1
ATOM 714 C C . GLU A 1 94 ? 7.336 0.801 7.622 1.00 97.75 94 GLU A C 1
ATOM 716 O O . GLU A 1 94 ? 7.991 -0.049 8.216 1.00 97.75 94 GLU A O 1
ATOM 721 N N . VAL A 1 95 ? 6.302 0.470 6.841 1.00 96.94 95 VAL A N 1
ATOM 722 C CA . VAL A 1 95 ? 5.861 -0.922 6.656 1.00 96.94 95 VAL A CA 1
ATOM 723 C C . VAL A 1 95 ? 6.997 -1.804 6.144 1.00 96.94 95 VAL A C 1
ATOM 725 O O . VAL A 1 95 ? 7.610 -1.515 5.113 1.00 96.94 95 VAL A O 1
ATOM 728 N N . ASP A 1 96 ? 7.217 -2.935 6.804 1.00 95.94 96 ASP A N 1
ATOM 729 C CA . ASP A 1 96 ? 8.208 -3.910 6.371 1.00 95.94 96 ASP A CA 1
ATOM 730 C C . ASP A 1 96 ? 7.885 -4.505 4.995 1.00 95.94 96 ASP A C 1
ATOM 732 O O . ASP A 1 96 ? 6.736 -4.755 4.618 1.00 95.94 96 ASP A O 1
ATOM 736 N N . ALA A 1 97 ? 8.945 -4.779 4.240 1.00 96.44 97 ALA A N 1
ATOM 737 C CA . ALA A 1 97 ? 8.858 -5.519 2.995 1.00 96.44 97 ALA A CA 1
ATOM 738 C C . ALA A 1 97 ? 8.631 -7.010 3.301 1.00 96.44 97 ALA A C 1
ATOM 740 O O . ALA A 1 97 ? 9.574 -7.747 3.587 1.00 96.44 97 ALA A O 1
ATOM 741 N N . ALA A 1 98 ? 7.379 -7.462 3.234 1.00 94.94 98 ALA A N 1
ATOM 742 C CA . ALA A 1 98 ? 6.990 -8.840 3.523 1.00 94.94 98 ALA A CA 1
ATOM 743 C C . ALA A 1 98 ? 5.932 -9.345 2.529 1.00 94.94 98 ALA A C 1
ATOM 745 O O . ALA A 1 98 ? 5.125 -8.545 2.058 1.00 94.94 98 ALA A O 1
ATOM 746 N N . PRO A 1 99 ? 5.892 -10.655 2.206 1.00 93.25 99 PRO A N 1
ATOM 747 C CA . PRO A 1 99 ? 4.807 -11.231 1.416 1.00 93.25 99 PRO A CA 1
ATOM 748 C C . PRO A 1 99 ? 3.438 -10.918 2.023 1.00 93.25 99 PRO A C 1
ATOM 750 O O . PRO A 1 99 ? 3.299 -10.838 3.245 1.00 93.25 99 PRO A O 1
ATOM 753 N N . TYR A 1 100 ? 2.419 -10.782 1.174 1.00 91.75 100 TYR A N 1
ATOM 754 C CA . TYR A 1 100 ? 1.067 -10.565 1.666 1.00 91.75 100 TYR A CA 1
ATOM 755 C C . TYR A 1 100 ? 0.598 -11.787 2.456 1.00 91.75 100 TYR A C 1
ATOM 757 O O . TYR A 1 100 ? 0.618 -12.907 1.952 1.00 91.75 100 TYR A O 1
ATOM 765 N N . ALA A 1 101 ? 0.168 -11.551 3.688 1.00 83.69 101 ALA A N 1
ATOM 766 C CA . ALA A 1 101 ? -0.537 -12.518 4.505 1.00 83.69 101 ALA A CA 1
ATOM 767 C C . ALA A 1 101 ? -1.829 -11.859 4.971 1.00 83.69 101 ALA A C 1
ATOM 769 O O . ALA A 1 101 ? -1.810 -10.730 5.479 1.00 83.69 101 ALA A O 1
ATOM 770 N N . GLU A 1 102 ? -2.950 -12.551 4.783 1.00 72.50 102 GLU A N 1
ATOM 771 C CA . GLU A 1 102 ? -4.223 -12.090 5.319 1.00 72.50 102 GLU A CA 1
ATOM 772 C C . GLU A 1 102 ? -4.107 -11.912 6.840 1.00 72.50 102 GLU A C 1
ATOM 774 O O . GLU A 1 102 ? -3.412 -12.695 7.504 1.00 72.50 102 GLU A O 1
ATOM 779 N N . PRO A 1 103 ? -4.759 -10.885 7.418 1.00 63.53 103 PRO A N 1
ATOM 780 C CA . PRO A 1 103 ? -4.958 -10.860 8.855 1.00 63.53 103 PRO A CA 1
ATOM 781 C C . PRO A 1 103 ? -5.688 -12.149 9.227 1.00 63.53 103 PRO A C 1
ATOM 783 O O . PRO A 1 103 ? -6.881 -12.276 8.972 1.00 63.53 103 PRO A O 1
ATOM 786 N N . ARG A 1 104 ? -4.991 -13.115 9.836 1.00 58.78 104 ARG A N 1
ATOM 787 C CA . ARG A 1 104 ? -5.693 -14.162 10.572 1.00 58.78 104 ARG A CA 1
ATOM 788 C C . ARG A 1 104 ? -6.441 -13.432 11.669 1.00 58.78 104 ARG A C 1
ATOM 790 O O . ARG A 1 104 ? -5.816 -12.975 12.624 1.00 58.78 104 ARG A O 1
ATOM 797 N N . GLY A 1 105 ? -7.749 -13.271 11.498 1.00 53.00 105 GLY A N 1
ATOM 798 C CA . GLY A 1 105 ? -8.607 -12.985 12.630 1.00 53.00 105 GLY A CA 1
ATOM 799 C C . GLY A 1 105 ? -8.284 -14.043 13.671 1.00 53.00 105 GLY A C 1
ATOM 800 O O . GLY A 1 105 ? -8.305 -15.238 13.362 1.00 53.00 105 GLY A O 1
ATOM 801 N N . GLU A 1 106 ? -7.906 -13.622 14.875 1.00 43.81 106 GLU A N 1
ATOM 802 C CA . GLU A 1 106 ? -8.040 -14.529 16.004 1.00 43.81 106 GLU A CA 1
ATOM 803 C C . GLU A 1 106 ? -9.478 -15.052 15.941 1.00 43.81 106 GLU A C 1
ATOM 805 O O . GLU A 1 106 ? -10.402 -14.240 15.793 1.00 43.81 106 GLU A O 1
ATOM 810 N N . PRO A 1 107 ? -9.689 -16.383 15.937 1.00 47.47 107 PRO A N 1
ATOM 811 C CA . PRO A 1 107 ? -11.042 -16.897 16.017 1.00 47.47 107 PRO A CA 1
ATOM 812 C C . PRO A 1 107 ? -11.687 -16.223 17.231 1.00 47.47 107 PRO A C 1
ATOM 814 O O . PRO A 1 107 ? -11.009 -16.086 18.258 1.00 47.47 107 PRO A O 1
ATOM 817 N N . PRO A 1 108 ? -12.940 -15.743 17.126 1.00 49.34 108 PRO A N 1
ATOM 818 C CA . PRO A 1 108 ? -13.622 -15.203 18.288 1.00 49.34 108 PRO A CA 1
ATOM 819 C C . PRO A 1 108 ? -13.499 -16.262 19.374 1.00 49.34 108 PRO A C 1
ATOM 821 O O . PRO A 1 108 ? -13.858 -17.415 19.133 1.00 49.34 108 PRO A O 1
ATOM 824 N N . ALA A 1 109 ? -12.899 -15.898 20.511 1.00 52.78 109 ALA A N 1
ATOM 825 C CA . ALA A 1 109 ? -12.852 -16.774 21.663 1.00 52.78 109 ALA A CA 1
ATOM 826 C C . ALA A 1 109 ? -14.293 -17.220 21.894 1.00 52.78 109 ALA A C 1
ATOM 828 O O . ALA A 1 109 ? -15.152 -16.394 22.210 1.00 52.78 109 ALA A O 1
ATOM 829 N N . GLU A 1 110 ? -14.571 -18.491 21.608 1.00 52.41 110 GLU A N 1
ATOM 830 C CA . GLU A 1 110 ? -15.867 -19.083 21.861 1.00 52.41 110 GLU A CA 1
ATOM 831 C C . GLU A 1 110 ? -16.133 -18.836 23.340 1.00 52.41 110 GLU A C 1
ATOM 833 O O . GLU A 1 110 ? -15.481 -19.405 24.218 1.00 52.41 110 GLU A O 1
ATOM 838 N N . HIS A 1 111 ? -17.048 -17.913 23.624 1.00 48.41 111 HIS A N 1
ATOM 839 C CA . HIS A 1 111 ? -17.674 -17.834 24.922 1.00 48.41 111 HIS A CA 1
ATOM 840 C C . HIS A 1 111 ? -18.424 -19.153 25.093 1.00 48.41 111 HIS A C 1
ATOM 842 O O . HIS A 1 111 ? -19.584 -19.281 24.713 1.00 48.41 111 HIS A O 1
ATOM 848 N N . VAL A 1 112 ? -17.733 -20.152 25.644 1.00 50.16 112 VAL A N 1
ATOM 849 C CA . VAL A 1 112 ? -18.345 -21.329 26.248 1.00 50.16 112 VAL A CA 1
ATOM 850 C C . VAL A 1 112 ? -19.052 -20.835 27.507 1.00 50.16 112 VAL A C 1
ATOM 852 O O . VAL A 1 112 ? -18.548 -20.938 28.622 1.00 50.16 112 VAL A O 1
ATOM 855 N N . THR A 1 113 ? -20.220 -20.224 27.327 1.00 44.50 113 THR A N 1
ATOM 856 C CA . THR A 1 113 ? -21.219 -20.126 28.386 1.00 44.50 113 THR A CA 1
ATOM 857 C C . THR A 1 113 ? -21.901 -21.485 28.484 1.00 44.50 113 THR A C 1
ATOM 859 O O . THR A 1 113 ? -22.784 -21.806 27.695 1.00 44.50 113 THR A O 1
ATOM 862 N N . GLU A 1 114 ? -21.356 -22.302 29.387 1.00 42.03 114 GLU A N 1
ATOM 863 C CA . GLU A 1 114 ? -22.070 -23.031 30.441 1.00 42.03 114 GLU A CA 1
ATOM 864 C C . GLU A 1 114 ? -23.442 -23.641 30.093 1.00 42.03 114 GLU A C 1
ATOM 866 O O . GLU A 1 114 ? -24.413 -22.919 29.902 1.00 42.03 114 GLU A O 1
ATOM 871 N N . ALA A 1 115 ? -23.553 -24.976 30.152 1.00 38.38 115 ALA A N 1
ATOM 872 C CA . ALA A 1 115 ? -24.469 -25.634 31.095 1.00 38.38 115 ALA A CA 1
ATOM 873 C C . ALA A 1 115 ? -24.461 -27.170 30.978 1.00 38.38 115 ALA A C 1
ATOM 875 O O . ALA A 1 115 ? -24.704 -27.744 29.922 1.00 38.38 115 ALA A O 1
ATOM 876 N N . ALA A 1 116 ? -24.297 -27.782 32.151 1.00 39.97 116 ALA A N 1
ATOM 877 C CA . ALA A 1 116 ? -24.998 -28.972 32.626 1.00 39.97 116 ALA A CA 1
ATOM 878 C C . ALA A 1 116 ? -24.762 -30.322 31.923 1.00 39.97 116 ALA A C 1
ATOM 880 O O . ALA A 1 116 ? -25.362 -30.677 30.912 1.00 39.97 116 ALA A O 1
ATOM 881 N N . ALA A 1 117 ? -23.965 -31.126 32.631 1.00 40.56 117 ALA A N 1
ATOM 882 C CA . ALA A 1 117 ? -24.082 -32.571 32.764 1.00 40.56 117 ALA A CA 1
ATOM 883 C C . ALA A 1 117 ? -25.515 -33.096 32.541 1.00 40.56 117 ALA A C 1
ATOM 885 O O . ALA A 1 117 ? -26.425 -32.842 33.331 1.00 40.56 117 ALA A O 1
ATOM 886 N N . GLY A 1 118 ? -25.682 -33.870 31.473 1.00 38.19 118 GLY A N 1
ATOM 887 C CA . GLY A 1 118 ? -26.850 -34.703 31.231 1.00 38.19 118 GLY A CA 1
ATOM 888 C C . GLY A 1 118 ? -26.540 -36.155 31.571 1.00 38.19 118 GLY A C 1
ATOM 889 O O . GLY A 1 118 ? -26.304 -36.952 30.672 1.00 38.19 118 GLY A O 1
ATOM 890 N N . GLU A 1 119 ? -26.567 -36.499 32.857 1.00 38.03 119 GLU A N 1
ATOM 891 C CA . GLU A 1 119 ? -26.721 -37.883 33.310 1.00 38.03 119 GLU A CA 1
ATOM 892 C C . GLU A 1 119 ? -27.982 -37.974 34.175 1.00 38.03 119 GLU A C 1
ATOM 894 O O . GLU A 1 119 ? -28.036 -37.518 35.313 1.00 38.03 119 GLU A O 1
ATOM 899 N N . GLN A 1 120 ? -29.024 -38.566 33.598 1.00 42.81 120 GLN A N 1
ATOM 900 C CA . GLN A 1 120 ? -30.077 -39.265 34.330 1.00 42.81 120 GLN A CA 1
ATOM 901 C C . GLN A 1 120 ? -29.949 -40.750 33.965 1.00 42.81 120 GLN A C 1
ATOM 903 O O . GLN A 1 120 ? -29.668 -41.062 32.804 1.00 42.81 120 GLN A O 1
ATOM 908 N N . PRO A 1 121 ? -30.174 -41.671 34.919 1.00 44.72 121 PRO A N 1
ATOM 909 C CA . PRO A 1 121 ? -31.555 -42.114 35.100 1.00 44.72 121 PRO A CA 1
ATOM 910 C C . PRO A 1 121 ? -32.005 -42.375 36.552 1.00 44.72 121 PRO A C 1
ATOM 912 O O . PRO A 1 121 ? -31.277 -42.915 37.374 1.00 44.72 121 PRO A O 1
ATOM 915 N N . ALA A 1 122 ? -33.289 -42.065 36.760 1.00 39.28 122 ALA A N 1
ATOM 916 C CA . ALA A 1 122 ? -34.310 -42.835 37.481 1.00 39.28 122 ALA A CA 1
ATOM 917 C C . ALA A 1 122 ? -34.119 -43.191 38.977 1.00 39.28 122 ALA A C 1
ATOM 919 O O . ALA A 1 122 ? -33.392 -44.112 39.328 1.00 39.28 122 ALA A O 1
ATOM 920 N N . ASN A 1 123 ? -34.986 -42.619 39.827 1.00 36.44 123 ASN A N 1
ATOM 921 C CA . ASN A 1 123 ? -36.202 -43.269 40.373 1.00 36.44 123 ASN A CA 1
ATOM 922 C C . ASN A 1 123 ? -36.478 -42.877 41.850 1.00 36.44 123 ASN A C 1
ATOM 924 O O . ASN A 1 123 ? -35.756 -43.296 42.743 1.00 36.44 123 ASN A O 1
ATOM 928 N N . VAL A 1 124 ? -37.567 -42.116 42.052 1.00 40.53 124 VAL A N 1
ATOM 929 C CA . VAL A 1 124 ? -38.600 -42.196 43.119 1.00 40.53 124 VAL A CA 1
ATOM 930 C C . VAL A 1 124 ? -38.158 -42.287 44.593 1.00 40.53 124 VAL A C 1
ATOM 932 O O . VAL A 1 124 ? -37.630 -43.311 45.005 1.00 40.53 124 VAL A O 1
ATOM 935 N N . LEU A 1 125 ? -38.569 -41.315 45.428 1.00 38.75 125 LEU A N 1
ATOM 936 C CA . LEU A 1 125 ? -39.674 -41.465 46.408 1.00 38.75 125 LEU A CA 1
ATOM 937 C C . LEU A 1 125 ? -39.942 -40.140 47.163 1.00 38.75 125 LEU A C 1
ATOM 939 O O . LEU A 1 125 ? -39.019 -39.387 47.450 1.00 38.75 125 LEU A O 1
ATOM 943 N N . LEU A 1 126 ? -41.225 -39.868 47.424 1.00 42.41 126 LEU A N 1
ATOM 944 C CA . LEU A 1 126 ? -41.777 -38.730 48.172 1.00 42.41 126 LEU A CA 1
ATOM 945 C C . LEU A 1 126 ? -41.187 -38.568 49.586 1.00 42.41 126 LEU A C 1
ATOM 947 O O . LEU A 1 126 ? -40.956 -39.580 50.234 1.00 42.41 126 LEU A O 1
ATOM 951 N N . GLU A 1 127 ? -41.109 -37.325 50.087 1.00 36.16 127 GLU A N 1
ATOM 952 C CA . GLU A 1 127 ? -41.791 -36.871 51.322 1.00 36.16 127 GLU A CA 1
ATOM 953 C C . GLU A 1 127 ? -41.606 -35.352 51.570 1.00 36.16 127 GLU A C 1
ATOM 955 O O . GLU A 1 127 ? -40.596 -34.755 51.203 1.00 36.16 127 GLU A O 1
ATOM 960 N N . GLU A 1 128 ? -42.652 -34.727 52.118 1.00 45.31 128 GLU A N 1
ATOM 961 C CA . GLU A 1 128 ? -42.844 -33.291 52.402 1.00 45.31 128 GLU A CA 1
ATOM 962 C C . GLU A 1 128 ? -42.070 -32.773 53.652 1.00 45.31 128 GLU A C 1
ATOM 964 O O . GLU A 1 128 ? -41.548 -33.580 54.420 1.00 45.31 128 GLU A O 1
ATOM 969 N N . PRO A 1 129 ? -41.972 -31.434 53.868 1.00 60.22 129 PRO A N 1
ATOM 970 C CA . PRO A 1 129 ? -41.034 -30.774 54.799 1.00 60.22 129 PRO A CA 1
ATOM 971 C C . PRO A 1 129 ? -41.592 -30.658 56.240 1.00 60.22 129 PRO A C 1
ATOM 973 O O . PRO A 1 129 ? -42.784 -30.909 56.439 1.00 60.22 129 PRO A O 1
ATOM 976 N N . PRO A 1 130 ? -40.793 -30.259 57.265 1.00 46.88 130 PRO A N 1
ATOM 977 C CA . PRO A 1 130 ? -40.765 -28.828 57.636 1.00 46.88 130 PRO A CA 1
ATOM 978 C C . PRO A 1 130 ? -39.507 -28.286 58.381 1.00 46.88 130 PRO A C 1
ATOM 980 O O . PRO A 1 130 ? -38.714 -29.023 58.954 1.00 46.88 130 PRO A O 1
ATOM 983 N N . ALA A 1 131 ? -39.463 -26.945 58.419 1.00 38.88 131 ALA A N 1
ATOM 984 C CA . ALA A 1 131 ? -39.117 -26.042 59.534 1.00 38.88 131 ALA A CA 1
ATOM 985 C C . ALA A 1 131 ? -37.668 -25.856 60.061 1.00 38.88 131 ALA A C 1
ATOM 987 O O . ALA A 1 131 ? -37.067 -26.738 60.658 1.00 38.88 131 ALA A O 1
ATOM 988 N N . GLU A 1 132 ? -37.273 -24.572 59.983 1.00 40.16 132 GLU A N 1
ATOM 989 C CA . GLU A 1 132 ? -36.528 -23.758 60.967 1.00 40.16 132 GLU A CA 1
ATOM 990 C C . GLU A 1 132 ? -35.001 -23.911 61.095 1.00 40.16 132 GLU A C 1
ATOM 992 O O . GLU A 1 132 ? -34.485 -24.885 61.628 1.00 40.16 132 GLU A O 1
ATOM 997 N N . ALA A 1 133 ? -34.267 -22.855 60.722 1.00 43.44 133 ALA A N 1
ATOM 998 C CA . ALA A 1 133 ? -33.768 -21.877 61.697 1.00 43.44 133 ALA A CA 1
ATOM 999 C C . ALA A 1 133 ? -33.101 -20.693 60.974 1.00 43.44 133 ALA A C 1
ATOM 1001 O O . ALA A 1 133 ? -32.264 -20.864 60.088 1.00 43.44 133 ALA A O 1
ATOM 1002 N N . GLU A 1 134 ? -33.515 -19.492 61.362 1.00 43.97 134 GLU A N 1
ATOM 1003 C CA . GLU A 1 134 ? -32.848 -18.234 61.058 1.00 43.97 134 GLU A CA 1
ATOM 1004 C C . GLU A 1 134 ? -31.437 -18.231 61.660 1.00 43.97 134 GLU A C 1
ATOM 1006 O O . GLU A 1 134 ? -31.263 -18.654 62.799 1.00 43.97 134 GLU A O 1
ATOM 1011 N N . ASP A 1 135 ? -30.454 -17.683 60.945 1.00 41.00 135 ASP A N 1
ATOM 1012 C CA . ASP A 1 135 ? -29.528 -16.768 61.605 1.00 41.00 135 ASP A CA 1
ATOM 1013 C C . ASP A 1 135 ? -28.894 -15.796 60.610 1.00 41.00 135 ASP A C 1
ATOM 1015 O O . ASP A 1 135 ? -28.467 -16.138 59.504 1.00 41.00 135 ASP A O 1
ATOM 1019 N N . ALA A 1 136 ? -28.906 -14.541 61.031 1.00 40.38 136 ALA A N 1
ATOM 1020 C CA . ALA A 1 136 ? -28.438 -13.384 60.305 1.00 40.38 136 ALA A CA 1
ATOM 1021 C C . ALA A 1 136 ? -26.906 -13.308 60.295 1.00 40.38 136 ALA A C 1
ATOM 1023 O O . ALA A 1 136 ? -26.259 -13.570 61.303 1.00 40.38 136 ALA A O 1
ATOM 1024 N N . ALA A 1 137 ? -26.334 -12.809 59.199 1.00 40.78 137 ALA A N 1
ATOM 1025 C CA . ALA A 1 137 ? -25.129 -11.986 59.268 1.00 40.78 137 ALA A CA 1
ATOM 1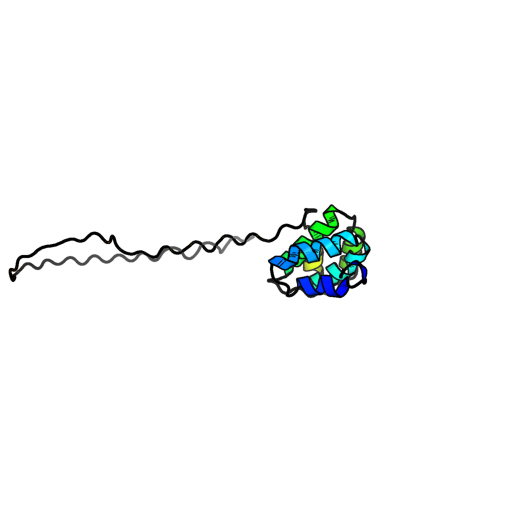026 C C . ALA A 1 137 ? -24.973 -11.171 57.982 1.00 40.78 137 ALA A C 1
ATOM 1028 O O . ALA A 1 137 ? -24.517 -11.653 56.944 1.00 40.78 137 ALA A O 1
ATOM 1029 N N . GLU A 1 138 ? -25.341 -9.899 58.090 1.00 41.06 138 GLU A N 1
ATOM 1030 C CA . GLU A 1 138 ? -24.794 -8.827 57.273 1.00 41.06 138 GLU A CA 1
ATOM 1031 C C . GLU A 1 138 ? -23.261 -8.893 57.274 1.00 41.06 138 GLU A C 1
ATOM 1033 O O . GLU A 1 138 ? -22.630 -8.837 58.325 1.00 41.06 138 GLU A O 1
ATOM 1038 N N . HIS A 1 139 ? -22.649 -8.896 56.095 1.00 39.53 139 HIS A N 1
ATOM 1039 C CA . HIS A 1 139 ? -21.351 -8.257 55.923 1.00 39.53 139 HIS A CA 1
ATOM 1040 C C . HIS A 1 139 ? -21.270 -7.659 54.525 1.00 39.53 139 HIS A C 1
ATOM 1042 O O . HIS A 1 139 ? -20.999 -8.331 53.532 1.00 39.53 139 HIS A O 1
ATOM 1048 N N . GLY A 1 140 ? -21.492 -6.346 54.467 1.00 37.91 140 GLY A N 1
ATOM 1049 C CA . GLY A 1 140 ? -20.999 -5.544 53.365 1.00 37.91 140 GLY A CA 1
ATOM 1050 C C . GLY A 1 140 ? -19.476 -5.627 53.285 1.00 37.91 140 GLY A C 1
ATOM 1051 O O . GLY A 1 140 ? -18.784 -5.740 54.293 1.00 37.91 140 GLY A O 1
ATOM 1052 N N . THR A 1 141 ? -18.944 -5.539 52.073 1.00 44.62 141 THR A N 1
ATOM 1053 C CA . THR A 1 141 ? -17.749 -4.736 51.799 1.00 44.62 141 THR A CA 1
ATOM 1054 C C . THR A 1 141 ? -17.667 -4.468 50.306 1.00 44.62 141 THR A C 1
ATOM 1056 O O . THR A 1 141 ? -17.429 -5.345 49.480 1.00 44.62 141 THR A O 1
ATOM 1059 N N . GLU A 1 142 ? -17.868 -3.197 49.986 1.00 42.66 142 GLU A N 1
ATOM 1060 C CA . GLU A 1 142 ? -17.495 -2.560 48.738 1.00 42.66 142 GLU A CA 1
ATOM 1061 C C . GLU A 1 142 ? -16.025 -2.840 48.399 1.00 42.66 142 GLU A C 1
ATOM 1063 O O . GLU A 1 142 ? -15.137 -2.623 49.227 1.00 42.66 142 GLU A O 1
ATOM 1068 N N . LYS A 1 143 ? -15.741 -3.204 47.145 1.00 47.62 143 LYS A N 1
ATOM 1069 C CA . LYS A 1 143 ? -14.446 -2.918 46.511 1.00 47.62 143 LYS A CA 1
ATOM 1070 C C . LYS A 1 143 ? -14.634 -2.519 45.051 1.00 47.62 143 LYS A C 1
ATOM 1072 O O . LYS A 1 143 ? -14.303 -3.258 44.132 1.00 47.62 143 LYS A O 1
ATOM 1077 N N . GLY A 1 144 ? -15.084 -1.283 44.848 1.00 45.12 144 GLY A N 1
ATOM 1078 C CA . GLY A 1 144 ? -14.624 -0.500 43.706 1.00 45.12 144 GLY A CA 1
ATOM 1079 C C . GLY A 1 144 ? -13.210 0.004 43.995 1.00 45.12 144 GLY A C 1
ATOM 1080 O O . GLY A 1 144 ? -13.026 0.732 44.967 1.00 45.12 144 GLY A O 1
ATOM 1081 N N . ARG A 1 145 ? -12.202 -0.381 43.196 1.00 51.25 145 ARG A N 1
ATOM 1082 C CA . ARG A 1 145 ? -10.874 0.267 43.245 1.00 51.25 145 ARG A CA 1
ATOM 1083 C C . ARG A 1 145 ? -9.936 -0.045 42.067 1.00 51.25 145 ARG A C 1
ATOM 1085 O O . ARG A 1 145 ? -8.804 -0.420 42.321 1.00 51.25 145 ARG A O 1
ATOM 1092 N N . TRP A 1 146 ? -10.332 0.153 40.806 1.00 47.16 146 TRP A N 1
ATOM 1093 C CA . TRP A 1 146 ? -9.358 0.155 39.688 1.00 47.16 146 TRP A CA 1
ATOM 1094 C C . TRP A 1 146 ? -9.681 1.177 38.593 1.00 47.16 146 TRP A C 1
ATOM 1096 O O . TRP A 1 146 ? -9.725 0.868 37.411 1.00 47.16 146 TRP A O 1
ATOM 1106 N N . LEU A 1 147 ? -9.871 2.432 38.996 1.00 48.47 147 LEU A N 1
ATOM 1107 C CA . LEU A 1 147 ? -9.769 3.582 38.100 1.00 48.47 147 LEU A CA 1
ATOM 1108 C C . LEU A 1 147 ? -8.823 4.596 38.742 1.00 48.47 147 LEU A C 1
ATOM 1110 O O . LEU A 1 147 ? -8.965 4.894 39.928 1.00 48.47 147 LEU A O 1
ATOM 1114 N N . ARG A 1 148 ? -7.931 5.149 37.910 1.00 53.34 148 ARG A N 1
ATOM 1115 C CA . ARG A 1 148 ? -6.932 6.213 38.151 1.00 53.34 148 ARG A CA 1
ATOM 1116 C C . ARG A 1 148 ? -5.497 5.738 38.367 1.00 53.34 148 ARG A C 1
ATOM 1118 O O . ARG A 1 148 ? -4.983 5.742 39.478 1.00 53.34 148 ARG A O 1
ATOM 1125 N N . LEU A 1 149 ? -4.822 5.488 37.253 1.00 54.12 149 LEU A N 1
ATOM 1126 C CA . LEU A 1 149 ? -3.397 5.763 37.092 1.00 54.12 149 LEU A CA 1
ATOM 1127 C C . LEU A 1 149 ? -3.231 6.310 35.677 1.00 54.12 149 LEU A C 1
ATOM 1129 O O . LEU A 1 149 ? -3.289 5.533 34.742 1.00 54.12 149 LEU A O 1
ATOM 1133 N N . PHE A 1 150 ? -3.176 7.634 35.538 1.00 48.03 150 PHE A N 1
ATOM 1134 C CA . PHE A 1 150 ? -2.321 8.383 34.606 1.00 48.03 150 PHE A CA 1
ATOM 1135 C C . PHE A 1 150 ? -2.786 9.840 34.583 1.00 48.03 150 PHE A C 1
ATOM 1137 O O . PHE A 1 150 ? -3.477 10.294 33.680 1.00 48.03 150 PHE A O 1
ATOM 1144 N N . ASP A 1 151 ? -2.396 10.568 35.625 1.00 39.81 151 ASP A N 1
ATOM 1145 C CA . ASP A 1 151 ? -2.107 11.987 35.487 1.00 39.81 151 ASP A CA 1
ATOM 1146 C C . ASP A 1 151 ? -0.934 12.331 36.418 1.00 39.81 151 ASP A C 1
ATOM 1148 O O . ASP A 1 151 ? -0.862 11.834 37.547 1.00 39.81 151 ASP A O 1
ATOM 1152 N N . ARG A 1 152 ? -0.062 13.216 35.924 1.00 45.97 152 ARG A N 1
ATOM 1153 C CA . ARG A 1 152 ? 0.954 14.007 36.640 1.00 45.97 152 ARG A CA 1
ATOM 1154 C C . ARG A 1 152 ? 2.409 13.506 36.742 1.00 45.97 152 ARG A C 1
ATOM 1156 O O . ARG A 1 152 ? 2.810 12.850 37.701 1.00 45.97 152 ARG A O 1
ATOM 1163 N N . ARG A 1 153 ? 3.241 14.047 35.842 1.00 48.72 153 ARG A N 1
ATOM 1164 C CA . ARG A 1 153 ? 4.477 14.832 36.121 1.00 48.72 153 ARG A CA 1
ATOM 1165 C C . ARG A 1 153 ? 4.944 15.433 34.782 1.00 48.72 153 ARG A C 1
ATOM 1167 O O . ARG A 1 153 ? 5.229 14.670 33.874 1.00 48.72 153 ARG A O 1
ATOM 1174 N N . SER A 1 154 ? 4.827 16.731 34.491 1.00 53.91 154 SER A N 1
ATOM 1175 C CA . SER A 1 154 ? 5.460 17.920 35.101 1.00 53.91 154 SER A CA 1
ATOM 1176 C C . SER A 1 154 ? 6.991 17.881 35.055 1.00 53.91 154 SER A C 1
ATOM 1178 O O . SER A 1 154 ? 7.598 17.249 35.919 1.00 53.91 154 SER A O 1
ATOM 1180 N N . SER A 1 155 ? 7.579 18.566 34.069 1.00 55.34 155 SER A N 1
ATOM 1181 C CA . SER A 1 155 ? 8.362 19.806 34.240 1.00 55.34 155 SER A CA 1
ATOM 1182 C C . SER A 1 155 ? 8.577 20.486 32.892 1.00 55.34 155 SER A C 1
ATOM 1184 O O . SER A 1 155 ? 8.695 19.749 31.891 1.00 55.34 155 SER A O 1
#

Sequence (155 aa):
LLADLGARRELAEALLWATDPHLEGIVAALVNEGVVASAVLIDALLKASPERLPVVLRAVGALKARTDIARQIDEAYRAARNRDDRERIEQAMEVDAAPYAEPRGEPPAEHVTEAAAGEQPANVLLEEPPAEAEDAAEHGTEKGRWLRLFDRRSS

Radius of gyration: 29.39 Å; chains: 1; bounding box: 55×63×81 Å

Foldseek 3Di:
DCLVVVVLLVLLLCLQPPDQVCLLVSLVSLLVVALVSLVSLLVSLQVHDPVSNVSSLLSLLQSVLRYPNLVVLVVQLVVDDDDVSNVSSVSSNVRHNDHRDGPPDPDPPPPPPDDDDPDDDDDDDDDDDDDDDDDDDDDDDDDDDPDDDDDDDDD